Protein AF-A0A924XCR0-F1 (afdb_monomer)

Sequence (136 aa):
MLYLLFAHLRDSVGAFRVFIYPSFRIPAAALTALVLMLWLFPSFIEFLRRIQYGVSSVREDTPETHKKKGGTPSMGGLFILISLISSAILWADISNILVWAVILVTAGFGVIGFVDDWRKVKKRDSKGLAGRWKLI

Structure (mmCIF, N/CA/C/O backbone):
data_AF-A0A924XCR0-F1
#
_entry.id   AF-A0A924XCR0-F1
#
loop_
_atom_site.group_PDB
_atom_site.id
_atom_site.type_symbol
_atom_site.label_atom_id
_atom_site.label_alt_id
_atom_site.label_comp_id
_atom_site.label_asym_id
_atom_site.label_entity_id
_atom_site.label_seq_id
_atom_site.pdbx_PDB_ins_code
_atom_site.Cartn_x
_atom_site.Cartn_y
_atom_site.Cartn_z
_atom_site.occupancy
_atom_site.B_iso_or_equiv
_atom_site.auth_seq_id
_atom_site.auth_comp_id
_atom_site.auth_asym_id
_atom_site.auth_atom_id
_atom_site.pdbx_PDB_model_num
ATOM 1 N N . MET A 1 1 ? -0.160 -2.526 -14.747 1.00 62.19 1 MET A N 1
ATOM 2 C CA . MET A 1 1 ? -0.739 -1.922 -15.974 1.00 62.19 1 MET A CA 1
ATOM 3 C C . MET A 1 1 ? 0.293 -1.072 -16.703 1.00 62.19 1 MET A C 1
ATOM 5 O O . MET A 1 1 ? 0.466 -1.269 -17.898 1.00 62.19 1 MET A O 1
ATOM 9 N N . LEU A 1 2 ? 1.044 -0.210 -16.003 1.00 63.41 2 LEU A N 1
ATOM 10 C CA . LEU A 1 2 ? 2.157 0.537 -16.608 1.00 63.41 2 LEU A CA 1
ATOM 11 C C . LEU A 1 2 ? 3.272 -0.382 -17.122 1.00 63.41 2 LEU A C 1
ATOM 13 O O . LEU A 1 2 ? 3.855 -0.097 -18.158 1.00 63.41 2 LEU A O 1
ATOM 17 N N . TYR A 1 3 ? 3.511 -1.523 -16.465 1.00 65.69 3 TYR A N 1
ATOM 18 C CA . TYR A 1 3 ? 4.444 -2.536 -16.973 1.00 65.69 3 TYR A CA 1
ATOM 19 C C . TYR A 1 3 ? 4.113 -2.995 -18.404 1.00 65.69 3 TYR A C 1
ATOM 21 O O . TYR A 1 3 ? 4.999 -3.022 -19.250 1.00 65.69 3 TYR A O 1
ATOM 29 N N . LEU A 1 4 ? 2.843 -3.306 -18.691 1.00 64.38 4 LEU A N 1
ATOM 30 C CA . LEU A 1 4 ? 2.411 -3.769 -20.017 1.00 64.38 4 LEU A CA 1
ATOM 31 C C . LEU A 1 4 ? 2.537 -2.659 -21.067 1.00 64.38 4 LEU A C 1
ATOM 33 O O . LEU A 1 4 ? 2.965 -2.913 -22.189 1.00 64.38 4 LEU A O 1
ATOM 37 N N . LEU A 1 5 ? 2.231 -1.419 -20.675 1.00 62.94 5 LEU A N 1
ATOM 38 C CA . LEU A 1 5 ? 2.380 -0.243 -21.527 1.00 62.94 5 LEU A CA 1
ATOM 39 C C . LEU A 1 5 ? 3.858 0.011 -21.876 1.00 62.94 5 LEU A C 1
ATOM 41 O O . LEU A 1 5 ? 4.202 0.131 -23.049 1.00 62.94 5 LEU A O 1
ATOM 45 N N . PHE A 1 6 ? 4.750 0.019 -20.881 1.00 65.12 6 PHE A N 1
ATOM 46 C CA . PHE A 1 6 ? 6.187 0.198 -21.106 1.00 65.12 6 PHE A CA 1
ATOM 47 C C . PHE A 1 6 ? 6.823 -0.982 -21.841 1.00 65.12 6 PHE A C 1
ATOM 49 O O . PHE A 1 6 ? 7.726 -0.767 -22.641 1.00 65.12 6 PHE A O 1
ATOM 56 N N . ALA A 1 7 ?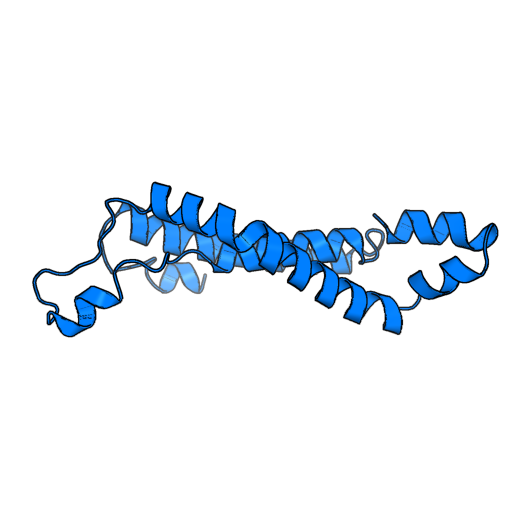 6.338 -2.208 -21.629 1.00 61.97 7 ALA A N 1
ATOM 57 C CA . ALA A 1 7 ? 6.776 -3.375 -22.387 1.00 61.97 7 ALA A CA 1
ATOM 58 C C . ALA A 1 7 ? 6.422 -3.257 -23.878 1.00 61.97 7 ALA A C 1
ATOM 60 O O . ALA A 1 7 ? 7.225 -3.667 -24.707 1.00 61.97 7 ALA A O 1
ATOM 61 N N . HIS A 1 8 ? 5.277 -2.658 -24.218 1.00 65.56 8 HIS A N 1
ATOM 62 C CA . HIS A 1 8 ? 4.879 -2.417 -25.607 1.00 65.56 8 HIS A CA 1
ATOM 63 C C . HIS A 1 8 ? 5.635 -1.237 -26.247 1.00 65.56 8 HIS A C 1
ATOM 65 O O . HIS A 1 8 ? 6.060 -1.314 -27.393 1.00 65.56 8 HIS A O 1
ATOM 71 N N . LEU A 1 9 ?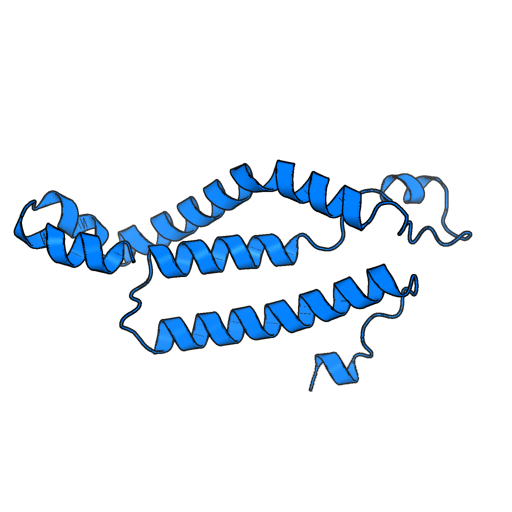 5.874 -0.158 -25.492 1.00 63.53 9 LEU A N 1
ATOM 72 C CA . LEU A 1 9 ? 6.586 1.043 -25.965 1.00 63.53 9 LEU A CA 1
ATOM 73 C C . LEU A 1 9 ? 8.117 0.894 -26.009 1.00 63.53 9 LEU A C 1
ATOM 75 O O . LEU A 1 9 ? 8.801 1.742 -26.591 1.00 63.53 9 LEU A O 1
ATOM 79 N N . ARG A 1 10 ? 8.669 -0.171 -25.409 1.00 58.97 10 ARG A N 1
ATOM 80 C CA . ARG A 1 10 ? 10.121 -0.427 -25.347 1.00 58.97 10 ARG A CA 1
ATOM 81 C C . ARG A 1 10 ? 10.768 -0.523 -26.729 1.00 58.97 10 ARG A C 1
ATOM 83 O O . ARG A 1 10 ? 11.947 -0.203 -26.869 1.00 58.97 10 ARG A O 1
ATOM 90 N N . ASP A 1 11 ? 10.005 -1.009 -27.706 1.00 61.34 11 ASP A N 1
ATOM 91 C CA . ASP A 1 11 ? 10.492 -1.285 -29.053 1.00 61.34 11 ASP A CA 1
ATOM 92 C C . ASP A 1 11 ? 10.468 -0.006 -29.913 1.00 61.34 11 ASP A C 1
ATOM 94 O O . ASP A 1 11 ? 11.195 0.086 -30.897 1.00 61.34 11 ASP A O 1
ATOM 98 N N . SER A 1 12 ? 9.711 1.022 -29.498 1.00 62.78 12 SER A N 1
ATOM 99 C CA . SER A 1 12 ? 9.596 2.309 -30.201 1.00 62.78 12 SER A CA 1
ATOM 100 C C . SER A 1 12 ? 10.546 3.390 -29.674 1.00 62.78 12 SER A C 1
ATOM 102 O O . SER A 1 12 ? 11.034 4.198 -30.459 1.00 62.78 12 SER A O 1
ATOM 104 N N . VAL A 1 13 ? 10.838 3.433 -28.365 1.00 67.69 13 VAL A N 1
ATOM 105 C CA . VAL A 1 13 ? 11.764 4.426 -27.780 1.00 67.69 13 VAL A CA 1
ATOM 106 C C . VAL A 1 13 ? 12.643 3.773 -26.712 1.00 67.69 13 VAL A C 1
ATOM 108 O O . VAL A 1 13 ? 12.167 3.327 -25.668 1.00 67.69 13 VAL A O 1
ATOM 111 N N . GLY A 1 14 ? 13.961 3.766 -26.942 1.00 65.62 14 GLY A N 1
ATOM 112 C CA . GLY A 1 14 ? 14.934 3.077 -26.084 1.00 65.62 14 GLY A CA 1
ATOM 113 C C . GLY A 1 14 ? 14.951 3.530 -24.617 1.00 65.62 14 GLY A C 1
ATOM 114 O O . GLY A 1 14 ? 15.300 2.729 -23.750 1.00 65.62 14 GLY A O 1
ATOM 115 N N . ALA A 1 15 ? 14.521 4.763 -24.325 1.00 70.69 15 ALA A N 1
ATOM 116 C CA . ALA A 1 15 ? 14.391 5.289 -22.964 1.00 70.69 15 ALA A CA 1
ATOM 117 C C . ALA A 1 15 ? 13.369 4.511 -22.109 1.00 70.69 15 ALA A C 1
ATOM 119 O O . ALA A 1 15 ? 13.539 4.408 -20.894 1.00 70.69 15 ALA A O 1
ATOM 120 N N . PHE A 1 16 ? 12.350 3.887 -22.720 1.00 69.38 16 PHE A N 1
ATOM 121 C CA . PHE A 1 16 ? 11.338 3.136 -21.968 1.00 69.38 16 PHE A CA 1
ATOM 122 C C . PHE A 1 16 ? 11.834 1.784 -21.436 1.00 69.38 16 PHE A C 1
ATOM 124 O O . PHE A 1 16 ? 11.214 1.221 -20.533 1.00 69.38 16 PHE A O 1
ATOM 131 N N . ARG A 1 17 ? 12.992 1.286 -21.901 1.00 70.75 17 ARG A N 1
ATOM 132 C CA . ARG A 1 17 ? 13.602 0.053 -21.367 1.00 70.75 17 ARG A CA 1
ATOM 133 C C . ARG A 1 17 ? 13.949 0.158 -19.882 1.00 70.75 17 ARG A C 1
ATOM 135 O O . ARG A 1 17 ? 13.865 -0.842 -19.174 1.00 70.75 17 ARG A O 1
ATOM 142 N N . VAL A 1 18 ? 14.271 1.358 -19.392 1.00 77.06 18 VAL A N 1
ATOM 143 C CA . VAL A 1 18 ? 14.613 1.597 -17.978 1.00 77.06 18 VAL A CA 1
ATOM 144 C C . VAL A 1 18 ? 13.463 1.189 -17.046 1.00 77.06 18 VAL A C 1
ATOM 146 O O . VAL A 1 18 ? 13.699 0.603 -15.992 1.00 77.06 18 VAL A O 1
ATOM 149 N N . PHE A 1 19 ? 12.213 1.388 -17.474 1.00 76.00 19 PHE A N 1
ATOM 150 C CA . PHE A 1 19 ? 11.014 1.088 -16.686 1.00 76.00 19 PHE A CA 1
ATOM 151 C C . PHE A 1 19 ? 10.683 -0.408 -16.585 1.00 76.00 19 PHE A C 1
ATOM 153 O O . PHE A 1 19 ? 9.772 -0.776 -15.847 1.00 76.00 19 PHE A O 1
ATOM 160 N N . ILE A 1 20 ? 11.402 -1.280 -17.299 1.00 74.75 20 ILE A N 1
ATOM 161 C CA . ILE A 1 20 ? 11.203 -2.738 -17.254 1.00 74.75 20 ILE A CA 1
ATOM 162 C C . ILE A 1 20 ? 12.036 -3.368 -16.128 1.00 74.75 20 ILE A C 1
ATOM 164 O O . ILE A 1 20 ? 11.612 -4.364 -15.530 1.00 74.75 20 ILE A O 1
ATOM 168 N N . TYR A 1 21 ? 13.184 -2.770 -15.791 1.00 82.50 21 TYR A N 1
ATOM 169 C CA . TYR A 1 21 ? 14.109 -3.321 -14.805 1.00 82.50 21 TYR A CA 1
ATOM 170 C C . TYR A 1 21 ? 13.533 -3.275 -13.380 1.00 82.50 21 TYR A C 1
ATOM 172 O O . TYR A 1 21 ? 13.077 -2.216 -12.933 1.00 82.50 21 TYR A O 1
ATOM 180 N N . PRO A 1 22 ? 13.608 -4.385 -12.618 1.00 82.38 22 PRO A N 1
ATOM 181 C CA . PRO A 1 22 ? 13.162 -4.419 -11.225 1.00 82.38 22 PRO A CA 1
ATOM 182 C C . PRO A 1 22 ? 13.816 -3.340 -10.354 1.00 82.38 22 PRO A C 1
ATOM 184 O O . PRO A 1 22 ? 13.127 -2.699 -9.566 1.00 82.38 22 PRO A O 1
ATOM 187 N N . SER A 1 23 ? 15.111 -3.074 -10.554 1.00 86.00 23 SER A N 1
ATOM 188 C CA . SER A 1 23 ? 15.875 -2.076 -9.792 1.00 86.00 23 SER A CA 1
ATOM 189 C C . SER A 1 23 ? 15.308 -0.660 -9.896 1.00 86.00 23 SER A C 1
ATOM 191 O O . SER A 1 23 ? 15.443 0.115 -8.958 1.00 86.00 23 SER A O 1
ATOM 193 N N . PHE A 1 24 ? 14.653 -0.323 -11.011 1.00 87.00 24 PHE A N 1
ATOM 194 C CA . PHE A 1 24 ? 13.962 0.956 -11.173 1.00 87.00 24 PHE A CA 1
ATOM 195 C C . PHE A 1 24 ? 12.520 0.882 -10.658 1.00 87.00 24 PHE A C 1
ATOM 197 O O . PHE A 1 24 ? 12.045 1.771 -9.954 1.00 87.00 24 PHE A O 1
ATOM 204 N N . ARG A 1 25 ? 11.817 -0.209 -10.978 1.00 85.44 25 ARG A N 1
ATOM 205 C CA . ARG A 1 25 ? 10.394 -0.384 -10.656 1.00 85.44 25 ARG A CA 1
ATOM 206 C C . ARG A 1 25 ? 10.122 -0.454 -9.159 1.00 85.44 25 ARG A C 1
ATOM 208 O O . ARG A 1 25 ? 9.119 0.089 -8.719 1.00 85.44 25 ARG A O 1
ATOM 215 N N . ILE A 1 26 ? 10.984 -1.111 -8.385 1.00 87.56 26 ILE A N 1
ATOM 216 C CA . ILE A 1 26 ? 10.809 -1.267 -6.933 1.00 87.56 26 ILE A CA 1
ATOM 217 C C . ILE A 1 26 ? 10.789 0.098 -6.217 1.00 87.56 26 ILE A C 1
ATOM 219 O O . ILE A 1 26 ? 9.780 0.404 -5.576 1.00 87.56 26 ILE A O 1
ATOM 223 N N . PRO A 1 27 ? 11.825 0.956 -6.331 1.00 91.88 27 PRO A N 1
ATOM 224 C CA . PRO A 1 27 ? 11.795 2.276 -5.705 1.00 91.88 27 PRO A CA 1
ATOM 225 C C . PRO A 1 27 ? 10.719 3.180 -6.315 1.00 91.88 27 PRO A C 1
ATOM 227 O O . PRO A 1 27 ? 10.067 3.917 -5.578 1.00 91.88 27 PRO A O 1
ATOM 230 N N . ALA A 1 28 ? 10.458 3.091 -7.625 1.00 88.75 28 ALA A N 1
ATOM 231 C CA . ALA A 1 28 ? 9.385 3.856 -8.258 1.00 88.75 28 ALA A CA 1
ATOM 232 C C . ALA A 1 28 ? 7.995 3.483 -7.706 1.00 88.75 28 ALA A C 1
ATOM 234 O O . ALA A 1 28 ? 7.178 4.368 -7.446 1.00 88.75 28 ALA A O 1
ATOM 235 N N . ALA A 1 29 ? 7.735 2.197 -7.451 1.00 89.25 29 ALA A N 1
ATOM 236 C CA . ALA A 1 29 ? 6.507 1.728 -6.816 1.00 89.25 29 ALA A CA 1
ATOM 237 C C . ALA A 1 29 ? 6.386 2.223 -5.369 1.00 89.25 29 ALA A C 1
ATOM 239 O O . ALA A 1 29 ? 5.320 2.694 -4.965 1.00 89.25 29 ALA A O 1
ATOM 240 N N . ALA A 1 30 ? 7.470 2.176 -4.592 1.00 89.75 30 ALA A N 1
ATOM 241 C CA . ALA A 1 30 ? 7.477 2.694 -3.225 1.00 89.75 30 ALA A CA 1
ATOM 242 C C . ALA A 1 30 ? 7.190 4.207 -3.189 1.00 89.75 30 ALA A C 1
ATOM 244 O O . ALA A 1 30 ? 6.328 4.656 -2.434 1.00 89.75 30 ALA A O 1
ATOM 245 N N . LEU A 1 31 ? 7.842 4.983 -4.059 1.00 93.19 31 LEU A N 1
ATOM 246 C CA . LEU A 1 31 ? 7.612 6.423 -4.188 1.00 93.19 31 LEU A CA 1
ATOM 247 C C . LEU A 1 31 ? 6.187 6.736 -4.647 1.00 93.19 31 LEU A C 1
ATOM 249 O O . LEU A 1 31 ? 5.544 7.616 -4.087 1.00 93.19 31 LEU A O 1
ATOM 253 N N . THR A 1 32 ? 5.662 5.989 -5.619 1.00 90.19 32 THR A N 1
ATOM 254 C CA . THR A 1 32 ? 4.281 6.166 -6.092 1.00 90.19 32 THR A CA 1
ATOM 255 C C . THR A 1 32 ? 3.284 5.886 -4.969 1.00 90.19 32 THR A C 1
ATOM 257 O O . THR A 1 32 ? 2.355 6.665 -4.770 1.00 90.19 32 THR A O 1
ATOM 260 N N . ALA A 1 33 ? 3.496 4.821 -4.188 1.00 90.56 33 ALA A N 1
ATOM 261 C CA . ALA A 1 33 ? 2.658 4.510 -3.033 1.00 90.56 33 ALA A CA 1
ATOM 262 C C . ALA A 1 33 ? 2.712 5.631 -1.986 1.00 90.56 33 ALA A C 1
ATOM 264 O O . ALA A 1 33 ? 1.671 6.035 -1.478 1.00 90.56 33 ALA A O 1
ATOM 265 N N . LEU A 1 34 ? 3.903 6.168 -1.705 1.00 90.50 34 LEU A N 1
ATOM 266 C CA . LEU A 1 34 ? 4.093 7.276 -0.771 1.00 90.50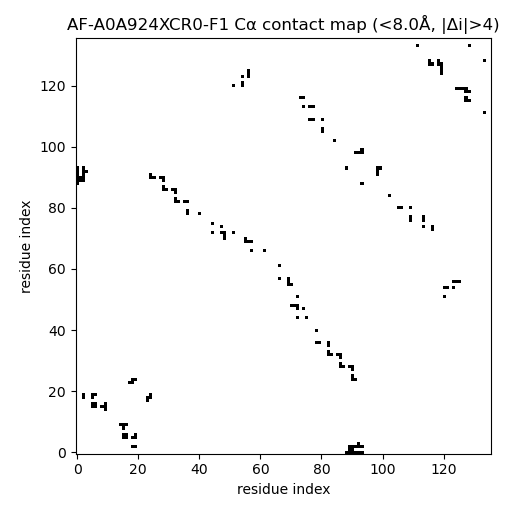 34 LEU A CA 1
ATOM 267 C C . LEU A 1 34 ? 3.393 8.557 -1.244 1.00 90.50 34 LEU A C 1
ATOM 269 O O . LEU A 1 34 ? 2.723 9.212 -0.455 1.00 90.50 34 LEU A O 1
ATOM 273 N N . VAL A 1 35 ? 3.520 8.911 -2.524 1.00 91.00 35 VAL A N 1
ATOM 274 C CA . VAL A 1 35 ? 2.881 10.107 -3.092 1.00 91.00 35 VAL A CA 1
ATOM 275 C C . VAL A 1 35 ? 1.361 9.975 -3.064 1.00 91.00 35 VAL A C 1
ATOM 277 O O . VAL A 1 35 ? 0.682 10.891 -2.605 1.00 91.00 35 VAL A O 1
ATOM 280 N N . LEU A 1 36 ? 0.826 8.824 -3.488 1.00 88.19 36 LEU A N 1
ATOM 281 C CA . LEU A 1 36 ? -0.606 8.534 -3.388 1.00 88.19 36 LEU A CA 1
ATOM 282 C C . LEU A 1 36 ? -1.082 8.619 -1.939 1.00 88.19 36 LEU A C 1
ATOM 284 O O . LEU A 1 36 ? -2.130 9.207 -1.672 1.00 88.19 36 LEU A O 1
ATOM 288 N N . MET A 1 37 ? -0.279 8.086 -1.013 1.00 86.75 37 MET A N 1
ATOM 289 C CA . MET A 1 37 ? -0.555 8.153 0.410 1.00 86.75 37 MET A CA 1
ATOM 290 C C . MET A 1 37 ? -0.652 9.617 0.851 1.00 86.75 37 MET A C 1
ATOM 292 O O . MET A 1 37 ? -1.709 10.056 1.274 1.00 86.75 37 MET A O 1
ATOM 296 N N . LEU A 1 38 ? 0.400 10.416 0.692 1.00 88.31 38 LEU A N 1
ATOM 297 C CA . LEU A 1 38 ? 0.419 11.807 1.155 1.00 88.31 38 LEU A CA 1
ATOM 298 C C . LEU A 1 38 ? -0.677 12.675 0.524 1.00 88.31 38 LEU A C 1
ATOM 300 O O . LEU A 1 38 ? -1.245 13.527 1.206 1.00 88.31 38 LEU A O 1
ATOM 304 N N . TRP A 1 39 ? -0.996 12.449 -0.752 1.00 87.56 39 TRP A N 1
ATOM 305 C CA . TRP A 1 39 ? -1.979 13.257 -1.468 1.00 87.56 39 TRP A CA 1
ATOM 306 C C . TRP A 1 39 ? -3.426 12.941 -1.071 1.00 87.56 39 TRP A C 1
ATOM 308 O O . TRP A 1 39 ? -4.220 13.857 -0.867 1.00 87.56 39 TRP A O 1
ATOM 318 N N . LEU A 1 40 ? -3.771 11.660 -0.914 1.00 82.31 40 LEU A N 1
ATOM 319 C CA . LEU A 1 40 ? -5.134 11.240 -0.563 1.00 82.31 40 LEU A CA 1
ATOM 320 C C . LEU A 1 40 ? -5.380 11.223 0.960 1.00 82.31 40 LEU A C 1
ATOM 322 O O . LEU A 1 40 ? -6.532 11.241 1.402 1.00 82.31 40 LEU A O 1
ATOM 326 N N . PHE A 1 41 ? -4.318 11.232 1.773 1.00 81.31 41 PHE A N 1
ATOM 327 C CA . PHE A 1 41 ? -4.386 11.203 3.237 1.00 81.31 41 PHE A CA 1
ATOM 328 C C . PHE A 1 41 ? -5.269 12.292 3.872 1.00 81.31 41 PHE A C 1
ATOM 330 O O . PHE A 1 41 ? -6.104 11.929 4.704 1.00 81.31 41 PHE A O 1
ATOM 337 N N . PRO A 1 42 ? -5.159 13.596 3.531 1.00 81.75 42 PRO A N 1
ATOM 338 C CA . PRO A 1 42 ? -5.947 14.638 4.196 1.00 81.75 42 PRO A CA 1
ATOM 339 C C . PRO A 1 42 ? -7.456 14.483 3.961 1.00 81.75 42 PRO A C 1
ATOM 341 O O . PRO A 1 42 ? -8.235 14.539 4.913 1.00 81.75 42 PRO A O 1
ATOM 344 N N . SER A 1 43 ? -7.877 14.215 2.721 1.00 82.00 43 SER A N 1
ATOM 345 C CA . SER A 1 43 ? -9.289 13.973 2.392 1.00 82.00 43 SER A CA 1
ATOM 346 C C . SER A 1 43 ? -9.824 12.722 3.089 1.00 82.00 43 SER A C 1
ATOM 348 O O . SER A 1 43 ? -10.962 12.702 3.561 1.00 82.00 43 SER A O 1
ATOM 350 N N . PHE A 1 44 ? -8.993 11.685 3.192 1.00 77.50 44 PHE A N 1
ATOM 351 C CA . PHE A 1 44 ? -9.375 10.426 3.816 1.00 77.50 44 PHE A CA 1
ATOM 352 C C . PHE A 1 44 ? -9.474 10.519 5.342 1.00 77.50 44 PHE A C 1
ATOM 354 O O . PHE A 1 44 ? -10.400 9.958 5.925 1.00 77.50 44 PHE A O 1
ATOM 361 N N . ILE A 1 45 ? -8.576 11.260 6.002 1.00 79.31 45 ILE A N 1
ATOM 362 C CA . ILE A 1 45 ? -8.698 11.543 7.439 1.00 79.31 45 ILE A CA 1
ATOM 363 C C . ILE A 1 45 ? -10.003 12.265 7.726 1.00 79.31 45 ILE A C 1
ATOM 365 O O . ILE A 1 45 ? -10.686 11.903 8.678 1.00 79.31 45 ILE A O 1
ATOM 369 N N . GLU A 1 46 ? -10.367 13.257 6.918 1.00 80.06 46 GLU A N 1
ATOM 370 C CA . GLU A 1 46 ? -11.600 14.006 7.139 1.00 80.06 46 GLU A CA 1
ATOM 371 C C . GLU A 1 46 ? -12.839 13.119 6.923 1.00 80.06 46 GLU A C 1
ATOM 373 O O . GLU A 1 46 ? -13.791 13.174 7.702 1.00 80.06 46 GLU A O 1
ATOM 378 N N . PHE A 1 47 ? -12.799 12.216 5.939 1.00 78.50 47 PHE A N 1
ATOM 379 C CA . PHE A 1 47 ? -13.824 11.188 5.747 1.00 78.50 47 PHE A CA 1
ATOM 380 C C . PHE A 1 47 ? -13.929 10.225 6.940 1.00 78.50 47 PHE A C 1
ATOM 382 O O . PHE A 1 47 ? -15.024 9.995 7.456 1.00 78.50 47 PHE A O 1
ATOM 389 N N . LEU A 1 48 ? -12.802 9.698 7.427 1.00 73.25 48 LEU A N 1
ATOM 390 C CA . LEU A 1 48 ? -12.782 8.832 8.605 1.00 73.25 48 LEU A CA 1
ATOM 391 C C . LEU A 1 48 ? -13.251 9.569 9.854 1.00 73.25 48 LEU A C 1
ATOM 393 O O . LEU A 1 48 ? -13.995 8.999 10.646 1.00 73.25 48 LEU A O 1
ATOM 397 N N . ARG A 1 49 ? -12.860 10.836 10.014 1.00 73.06 49 ARG A N 1
ATOM 398 C CA . ARG A 1 49 ? -13.319 11.687 11.106 1.00 73.06 49 ARG A CA 1
ATOM 399 C C . ARG A 1 49 ? -14.840 11.808 11.055 1.00 73.06 49 ARG A C 1
ATOM 401 O O . ARG A 1 49 ? -15.464 11.577 12.077 1.00 73.06 49 ARG A O 1
ATOM 408 N N . ARG A 1 50 ? -15.448 12.051 9.884 1.00 73.56 50 ARG A N 1
ATOM 409 C CA . ARG A 1 50 ? -16.918 12.068 9.674 1.00 73.56 50 ARG A CA 1
ATOM 410 C C . ARG A 1 50 ? -17.607 10.754 10.021 1.00 73.56 50 ARG A C 1
ATOM 412 O O . ARG A 1 50 ? -18.663 10.784 10.639 1.00 73.56 50 ARG A O 1
ATOM 419 N N . ILE A 1 51 ? -17.014 9.616 9.672 1.00 69.12 51 ILE A N 1
ATOM 420 C CA . ILE A 1 51 ? -17.577 8.294 9.999 1.00 69.12 51 ILE A CA 1
ATOM 421 C C . ILE A 1 51 ? -17.432 7.966 11.490 1.00 69.12 51 ILE A C 1
ATOM 423 O O . ILE A 1 51 ? -18.280 7.284 12.061 1.00 69.12 51 ILE A O 1
ATOM 427 N N . GLN A 1 52 ? -16.358 8.438 12.121 1.00 63.81 52 GLN A N 1
ATOM 428 C CA . GLN A 1 52 ? -16.053 8.196 13.532 1.00 63.81 52 GLN A CA 1
ATOM 429 C C . GLN A 1 52 ? -16.552 9.317 14.461 1.00 63.81 52 GLN A C 1
ATOM 431 O O . GLN A 1 52 ? -16.458 9.179 15.682 1.00 63.81 52 GLN A O 1
ATOM 436 N N . TYR A 1 53 ? -17.122 10.399 13.919 1.00 51.91 53 TYR A N 1
ATOM 437 C CA . TYR A 1 53 ? -17.808 11.446 14.677 1.00 51.91 53 TYR A CA 1
ATOM 438 C C . TYR A 1 53 ? -18.978 10.796 15.432 1.00 51.91 53 TYR A C 1
ATOM 440 O O . TYR A 1 53 ? -19.950 10.341 14.836 1.00 51.91 53 TYR A O 1
ATOM 448 N N . GLY A 1 54 ? -18.854 10.703 16.761 1.00 50.44 54 GLY A N 1
ATOM 449 C CA . GLY A 1 54 ? -19.806 10.007 17.642 1.00 50.44 54 GLY A CA 1
ATOM 450 C C . GLY A 1 54 ? -19.311 8.670 18.215 1.00 50.44 54 GLY A C 1
ATOM 451 O O . GLY A 1 54 ? -20.020 8.048 19.013 1.00 50.44 54 GLY A O 1
ATOM 452 N N . VAL A 1 55 ? -18.097 8.238 17.856 1.00 51.47 55 VAL A N 1
ATOM 453 C CA . VAL A 1 55 ? -17.383 7.088 18.436 1.00 51.47 55 VAL A CA 1
ATOM 454 C C . VAL A 1 55 ? -16.198 7.598 19.252 1.00 51.47 55 VAL A C 1
ATOM 456 O O . VAL A 1 55 ? -15.043 7.232 19.060 1.00 51.47 55 VAL A O 1
ATOM 459 N N . SER A 1 56 ? -16.478 8.493 20.192 1.00 46.41 56 SER A N 1
ATOM 460 C CA . SER A 1 56 ? -15.562 8.751 21.289 1.00 46.41 56 SER A CA 1
ATOM 461 C C . SER A 1 56 ? -15.600 7.528 22.202 1.00 46.41 56 SER A C 1
ATOM 463 O O . SER A 1 56 ? -16.471 7.398 23.056 1.00 46.41 56 SER A O 1
ATOM 465 N N . SER A 1 57 ? -14.634 6.622 22.051 1.00 47.66 57 SER A N 1
ATOM 466 C CA . SER A 1 57 ? -14.297 5.624 23.073 1.00 47.66 57 SER A CA 1
ATOM 467 C C . SER A 1 57 ? -13.641 6.301 24.286 1.00 47.66 57 SER A C 1
ATOM 469 O O . SER A 1 57 ? -12.587 5.878 24.762 1.00 47.66 57 SER A O 1
ATOM 471 N N . VAL A 1 58 ? -14.211 7.413 24.748 1.00 46.31 58 VAL A N 1
ATOM 472 C CA . VAL A 1 58 ? -13.830 8.036 26.006 1.00 46.31 58 VAL A CA 1
ATOM 473 C C . VAL A 1 58 ? -14.587 7.242 27.055 1.00 46.31 58 VAL A C 1
ATOM 475 O O . VAL A 1 58 ? -15.770 7.473 27.282 1.00 46.31 58 VAL A O 1
ATOM 478 N N . ARG A 1 59 ? -13.923 6.239 27.640 1.00 49.44 59 ARG A N 1
ATOM 479 C CA . ARG A 1 59 ? -14.382 5.690 28.918 1.00 49.44 59 ARG A CA 1
ATOM 480 C C . ARG A 1 59 ? -14.481 6.861 29.890 1.00 49.44 59 ARG A C 1
ATOM 482 O O . ARG A 1 59 ? -13.529 7.642 29.979 1.00 49.44 59 ARG A O 1
ATOM 489 N N . GLU A 1 60 ? -15.593 6.952 30.609 1.00 50.41 60 GLU A N 1
ATOM 490 C CA . GLU A 1 60 ? -15.805 7.962 31.654 1.00 50.41 60 GLU A CA 1
ATOM 491 C C . GLU A 1 60 ? -14.681 7.942 32.716 1.00 50.41 60 GLU A C 1
ATOM 493 O O . GLU A 1 60 ? -14.368 8.983 33.282 1.00 50.41 60 GLU A O 1
ATOM 498 N N . ASP A 1 61 ? -13.962 6.819 32.861 1.00 51.31 61 ASP A N 1
ATOM 499 C CA . ASP A 1 61 ? -12.856 6.616 33.813 1.00 51.31 61 ASP A CA 1
ATOM 500 C C . ASP A 1 61 ? -11.459 7.112 33.365 1.00 51.31 61 ASP A C 1
ATOM 502 O O . ASP A 1 61 ? -10.456 6.792 34.005 1.00 51.31 61 ASP A O 1
ATOM 506 N N . THR A 1 62 ? -11.320 7.843 32.248 1.00 48.78 62 THR A N 1
ATOM 507 C CA . THR A 1 62 ? -9.980 8.192 31.716 1.00 48.78 62 THR A CA 1
ATOM 508 C C . THR A 1 62 ? -9.538 9.611 32.133 1.00 48.78 62 THR A C 1
ATOM 510 O O . THR A 1 62 ? -10.268 10.563 31.842 1.00 48.78 62 THR A O 1
ATOM 513 N N . PRO A 1 63 ? -8.340 9.803 32.739 1.00 46.03 63 PRO A N 1
ATOM 514 C CA . PRO A 1 63 ? -7.844 11.119 33.164 1.00 46.03 63 PRO A CA 1
ATOM 515 C C . PRO A 1 63 ? -7.853 12.152 32.029 1.00 46.03 63 PRO A C 1
ATOM 517 O O . PRO A 1 63 ? -7.552 11.824 30.879 1.00 46.03 63 PRO A O 1
ATOM 520 N N . GLU A 1 64 ? -8.155 13.416 32.342 1.00 55.19 64 GLU A N 1
ATOM 521 C CA . GLU A 1 64 ? -8.369 14.495 31.358 1.00 55.19 64 GLU A CA 1
ATOM 522 C C . GLU A 1 64 ? -7.203 14.701 30.373 1.00 55.19 64 GLU A C 1
ATOM 524 O O . GLU A 1 64 ? -7.408 15.050 29.210 1.00 55.19 64 GLU A O 1
ATOM 529 N N . THR A 1 65 ? -5.976 14.391 30.788 1.00 54.03 65 THR A N 1
ATOM 530 C CA . THR A 1 65 ? -4.767 14.417 29.953 1.00 54.03 65 THR A CA 1
ATOM 531 C C . THR A 1 65 ? -4.797 13.409 28.798 1.00 54.03 65 THR A C 1
ATOM 533 O O . THR A 1 65 ? -4.230 13.676 27.738 1.00 54.03 65 THR A O 1
ATOM 536 N N . HIS A 1 66 ? -5.508 12.287 28.942 1.00 46.56 66 HIS A N 1
ATOM 537 C CA . HIS A 1 66 ? -5.684 11.278 27.893 1.00 46.56 66 HIS A CA 1
ATOM 538 C C . HIS A 1 66 ? -6.868 11.567 26.953 1.00 46.56 66 HIS A C 1
ATOM 540 O O . HIS A 1 66 ? -6.915 10.999 25.859 1.00 46.56 66 HIS A O 1
ATOM 546 N N . LYS A 1 67 ? -7.768 12.507 27.293 1.00 47.59 67 LYS A N 1
ATOM 547 C CA . LYS A 1 67 ? -8.860 12.955 26.401 1.00 47.59 67 LYS A CA 1
ATOM 548 C C . LYS A 1 67 ? -8.339 13.673 25.143 1.00 47.59 67 LYS A C 1
ATOM 550 O O . LYS A 1 67 ? -8.994 13.634 24.105 1.00 47.59 67 LYS A O 1
ATOM 555 N N . LYS A 1 68 ? -7.119 14.236 25.171 1.00 45.66 68 LYS A N 1
ATOM 556 C CA . LYS A 1 68 ? -6.472 14.880 24.004 1.00 45.66 68 LYS A CA 1
ATOM 557 C C . LYS A 1 68 ? -6.094 13.920 22.862 1.00 45.66 68 LYS A C 1
ATOM 559 O O . LYS A 1 68 ? -5.831 14.387 21.759 1.00 45.66 68 LYS A O 1
ATOM 564 N N . LYS A 1 69 ? -6.083 12.597 23.084 1.00 46.44 69 LYS A N 1
ATOM 565 C CA . LYS A 1 69 ? -5.881 11.586 22.020 1.00 46.44 69 LYS A CA 1
ATOM 566 C C . LYS A 1 69 ? -7.180 11.169 21.312 1.00 46.44 69 LYS A C 1
ATOM 568 O O . LYS A 1 69 ? -7.126 10.400 20.358 1.00 46.44 69 LYS A O 1
ATOM 573 N N . GLY A 1 70 ? -8.335 11.678 21.746 1.00 47.62 70 GLY A N 1
ATOM 574 C CA . GLY A 1 70 ? -9.671 11.257 21.304 1.00 47.62 70 GLY A CA 1
ATOM 575 C C . GLY A 1 70 ? -10.122 11.745 19.922 1.00 47.62 70 GLY A C 1
ATOM 576 O O . GLY A 1 70 ? -11.318 11.918 19.718 1.00 47.62 70 GLY A O 1
ATOM 577 N N . GLY A 1 71 ? -9.202 12.000 18.989 1.00 50.28 71 GLY A N 1
ATOM 578 C CA . GLY A 1 71 ? -9.535 12.535 17.661 1.00 50.28 71 GLY A CA 1
ATOM 579 C C . GLY A 1 71 ? -8.786 11.906 16.488 1.00 50.28 71 GLY A C 1
ATOM 580 O O . GLY A 1 71 ? -9.057 12.275 15.345 1.00 50.28 71 GLY A O 1
ATOM 581 N N . THR A 1 72 ? -7.846 10.986 16.739 1.00 56.03 72 THR A N 1
ATOM 582 C CA . THR A 1 72 ? -7.074 10.342 15.669 1.00 56.03 72 THR A CA 1
ATOM 583 C C . THR A 1 72 ? -7.804 9.089 15.190 1.00 56.03 72 THR A C 1
ATOM 585 O O . THR A 1 72 ? -8.008 8.174 15.992 1.00 56.03 72 THR A O 1
ATOM 588 N N . PRO A 1 73 ? -8.203 9.011 13.911 1.00 60.59 73 PRO A N 1
ATOM 589 C CA . PRO A 1 73 ? -9.051 7.925 13.462 1.00 60.59 73 PRO A CA 1
ATOM 590 C C . PRO A 1 73 ? -8.328 6.571 13.410 1.00 60.59 73 PRO A C 1
ATOM 592 O O . PRO A 1 73 ? -7.260 6.437 12.815 1.00 60.59 73 PRO A O 1
ATOM 595 N N . SER A 1 74 ? -8.942 5.534 13.990 1.00 61.38 74 SER A N 1
ATOM 596 C CA . SER A 1 74 ? -8.348 4.195 14.202 1.00 61.38 74 SER A CA 1
ATOM 597 C C . SER A 1 74 ? -8.329 3.283 12.953 1.00 61.38 74 SER A C 1
ATOM 599 O O . SER A 1 74 ? -8.342 2.066 13.083 1.00 61.38 74 SER A O 1
ATOM 601 N N . MET A 1 75 ? -8.334 3.827 11.730 1.00 68.19 75 MET A N 1
ATOM 602 C CA . MET A 1 75 ? -8.491 3.039 10.485 1.00 68.19 75 MET A CA 1
ATOM 603 C C . MET A 1 75 ? -7.484 3.392 9.378 1.00 68.19 75 MET A C 1
ATOM 605 O O . MET A 1 75 ? -7.687 3.057 8.211 1.00 68.19 75 MET A O 1
ATOM 609 N N . GLY A 1 76 ? -6.369 4.043 9.721 1.00 70.31 76 GLY A N 1
ATOM 610 C CA . GLY A 1 76 ? -5.341 4.429 8.743 1.00 70.31 76 GLY A CA 1
ATOM 611 C C . GLY A 1 76 ? -4.710 3.252 7.981 1.00 70.31 76 GLY A C 1
ATOM 612 O O . GLY A 1 76 ? -4.251 3.428 6.855 1.00 70.31 76 GLY A O 1
ATOM 613 N N . GLY A 1 77 ? -4.738 2.036 8.541 1.00 78.38 77 GLY A N 1
ATOM 614 C CA . GLY A 1 77 ? -4.191 0.836 7.896 1.00 78.38 77 GLY A CA 1
ATOM 615 C C . GLY A 1 77 ? -4.876 0.471 6.574 1.00 78.38 77 GLY A C 1
ATOM 616 O O . GLY A 1 77 ? -4.206 0.022 5.646 1.00 78.38 77 GLY A O 1
ATOM 617 N N . LEU A 1 78 ? -6.180 0.744 6.438 1.00 81.25 78 LEU A N 1
ATOM 618 C CA . LEU A 1 78 ? -6.907 0.520 5.183 1.00 81.25 78 LEU A CA 1
ATOM 619 C C . LEU A 1 78 ? -6.317 1.360 4.044 1.00 81.25 78 LEU A C 1
ATOM 621 O O . LEU A 1 78 ? -6.203 0.907 2.909 1.00 81.25 78 LEU A O 1
ATOM 625 N N . PHE A 1 79 ? -5.898 2.580 4.360 1.00 82.62 79 PHE A N 1
ATOM 626 C CA . PHE A 1 79 ? -5.353 3.503 3.381 1.00 82.62 79 PHE A CA 1
ATOM 627 C C . PHE A 1 79 ? -3.952 3.108 2.908 1.00 82.62 79 PHE A C 1
ATOM 629 O O . PHE A 1 79 ? -3.648 3.194 1.716 1.00 82.62 79 PHE A O 1
ATOM 636 N N . ILE A 1 80 ? -3.125 2.615 3.833 1.00 85.81 80 ILE A N 1
ATOM 637 C CA . ILE A 1 80 ? -1.818 2.038 3.504 1.00 85.81 80 ILE A CA 1
ATOM 638 C C . ILE A 1 80 ? -2.009 0.870 2.532 1.00 85.81 80 ILE A C 1
ATOM 640 O O . ILE A 1 80 ? -1.331 0.810 1.510 1.00 85.81 80 ILE A O 1
ATOM 644 N N . LEU A 1 81 ? -2.979 -0.010 2.797 1.00 88.50 81 LEU A N 1
ATOM 645 C CA . LEU A 1 81 ? -3.284 -1.147 1.928 1.00 88.50 81 LEU A CA 1
ATOM 646 C C . LEU A 1 81 ? -3.769 -0.718 0.542 1.00 88.50 81 LEU A C 1
ATOM 648 O O . LEU A 1 81 ? -3.275 -1.240 -0.452 1.00 88.50 81 LEU A O 1
ATOM 652 N N . ILE A 1 82 ? -4.684 0.251 0.453 1.00 87.38 82 ILE A N 1
ATOM 653 C CA . ILE A 1 82 ? -5.181 0.760 -0.836 1.00 87.38 82 ILE A CA 1
ATOM 654 C C . ILE A 1 82 ? -4.040 1.377 -1.651 1.00 87.38 82 ILE A C 1
ATOM 656 O O . ILE A 1 82 ? -3.906 1.082 -2.840 1.00 87.38 82 ILE A O 1
ATOM 660 N N . SER A 1 83 ? -3.199 2.198 -1.018 1.00 88.44 83 SER A N 1
ATOM 661 C CA . SER A 1 83 ? -2.071 2.863 -1.684 1.00 88.44 83 SER A CA 1
ATOM 662 C C . SER A 1 83 ? -1.024 1.850 -2.156 1.00 88.44 83 SER A C 1
ATOM 664 O O . SER A 1 83 ? -0.532 1.936 -3.283 1.00 88.44 83 SER A O 1
ATOM 666 N N . LEU A 1 84 ? -0.732 0.843 -1.326 1.00 90.38 84 LEU A N 1
ATOM 667 C CA . LEU A 1 84 ? 0.192 -0.242 -1.641 1.00 90.38 84 LEU A CA 1
ATOM 668 C C . LEU A 1 84 ? -0.324 -1.116 -2.786 1.00 90.38 84 LEU A C 1
ATOM 670 O O . LEU A 1 84 ? 0.409 -1.339 -3.746 1.00 90.38 84 LEU A O 1
ATOM 674 N N . ILE A 1 85 ? -1.577 -1.576 -2.724 1.00 89.88 85 ILE A N 1
ATOM 675 C CA . ILE A 1 85 ? -2.173 -2.436 -3.757 1.00 89.88 85 ILE A CA 1
ATOM 676 C C . ILE A 1 85 ? -2.275 -1.678 -5.082 1.00 89.88 85 ILE A C 1
ATOM 678 O O . ILE A 1 85 ? -1.909 -2.217 -6.124 1.00 89.88 85 ILE A O 1
ATOM 682 N N . SER A 1 86 ? -2.697 -0.411 -5.052 1.00 89.00 86 SER A N 1
ATOM 683 C CA . SER A 1 86 ? -2.780 0.423 -6.258 1.00 89.00 86 SER A CA 1
ATOM 684 C C . SER A 1 86 ? -1.406 0.606 -6.904 1.00 89.00 86 SER A C 1
ATOM 686 O O . SER A 1 86 ? -1.257 0.412 -8.111 1.00 89.00 86 SER A O 1
ATOM 688 N N . SER A 1 87 ? -0.374 0.907 -6.107 1.00 90.00 87 SER A N 1
ATOM 689 C CA . SER A 1 87 ? 0.995 1.028 -6.616 1.00 90.00 87 SER A CA 1
ATOM 690 C C . SER A 1 87 ? 1.548 -0.305 -7.137 1.00 90.00 87 SER A C 1
ATOM 692 O O . SER A 1 87 ? 2.161 -0.348 -8.207 1.00 90.00 87 SER A O 1
ATOM 694 N N . ALA A 1 88 ? 1.272 -1.412 -6.441 1.00 87.19 88 ALA A N 1
ATOM 695 C CA . ALA A 1 88 ? 1.651 -2.749 -6.881 1.00 87.19 88 ALA A CA 1
ATOM 696 C C . ALA A 1 88 ? 1.003 -3.095 -8.229 1.00 87.19 88 ALA A C 1
ATOM 698 O O . ALA A 1 88 ? 1.699 -3.518 -9.140 1.00 87.19 88 ALA A O 1
ATOM 699 N N . ILE A 1 89 ? -0.292 -2.836 -8.425 1.00 86.44 89 ILE A N 1
ATOM 700 C CA . ILE A 1 89 ? -0.971 -3.077 -9.711 1.00 86.44 89 ILE A CA 1
ATOM 701 C C . ILE A 1 89 ? -0.393 -2.192 -10.827 1.00 86.44 89 ILE A C 1
ATOM 703 O O . ILE A 1 89 ? -0.300 -2.608 -11.988 1.00 86.44 89 ILE A O 1
ATOM 707 N N . LEU A 1 90 ? 0.016 -0.963 -10.513 1.00 85.75 90 LEU A N 1
ATOM 708 C CA . LEU A 1 90 ? 0.625 -0.068 -11.492 1.00 85.75 90 LEU A CA 1
ATOM 709 C C . LEU A 1 90 ? 1.976 -0.609 -11.974 1.00 85.75 90 LEU A C 1
ATOM 711 O O . LEU A 1 90 ? 2.151 -0.786 -13.187 1.00 85.75 90 LEU A O 1
ATOM 715 N N . TRP A 1 91 ? 2.875 -0.918 -11.038 1.00 85.94 91 TRP A N 1
ATOM 716 C CA . TRP A 1 91 ? 4.287 -1.188 -11.306 1.00 85.94 91 TRP A CA 1
ATOM 717 C C . TRP A 1 91 ? 4.670 -2.662 -11.393 1.00 85.94 91 TRP A C 1
ATOM 719 O O . TRP A 1 91 ? 5.676 -2.964 -12.035 1.00 85.94 91 TRP A O 1
ATOM 729 N N . ALA A 1 92 ? 3.926 -3.580 -10.778 1.00 84.56 92 ALA A N 1
ATOM 730 C CA . ALA A 1 92 ? 4.224 -5.008 -10.806 1.00 84.56 92 ALA A CA 1
ATOM 731 C C . ALA A 1 92 ? 3.842 -5.647 -12.148 1.00 84.56 92 ALA A C 1
ATOM 733 O O . ALA A 1 92 ? 3.088 -5.094 -12.955 1.00 84.56 92 ALA A O 1
ATOM 734 N N . ASP A 1 93 ? 4.431 -6.813 -12.405 1.00 82.50 93 ASP A N 1
ATOM 735 C CA . ASP A 1 93 ? 4.090 -7.616 -13.570 1.00 82.50 93 ASP A CA 1
ATOM 736 C C . ASP A 1 93 ? 2.814 -8.404 -13.268 1.00 82.50 93 ASP A C 1
ATOM 738 O O . ASP A 1 93 ? 2.825 -9.374 -12.515 1.00 82.50 93 ASP A O 1
ATOM 742 N N . ILE A 1 94 ? 1.708 -7.943 -13.848 1.00 81.12 94 ILE A N 1
ATOM 743 C CA . ILE A 1 94 ? 0.373 -8.523 -13.667 1.00 81.12 94 ILE A CA 1
ATOM 744 C C . ILE A 1 94 ? 0.263 -9.911 -14.323 1.00 81.12 94 ILE A C 1
ATOM 746 O O . ILE A 1 94 ? -0.617 -10.693 -13.969 1.00 81.12 94 ILE A O 1
ATOM 750 N N . SER A 1 95 ? 1.163 -10.243 -15.248 1.00 82.06 95 SER A N 1
ATOM 751 C CA . SER A 1 95 ? 1.216 -11.563 -15.885 1.00 82.06 95 SER A CA 1
ATOM 752 C C . SER A 1 95 ? 1.714 -12.637 -14.914 1.00 82.06 95 SER A C 1
ATOM 754 O O . SER A 1 95 ? 1.490 -13.826 -15.128 1.00 82.06 95 SER A O 1
ATOM 756 N N . ASN A 1 96 ? 2.393 -12.231 -13.836 1.00 85.31 96 ASN A N 1
ATOM 757 C CA . ASN A 1 96 ? 2.936 -13.146 -12.849 1.00 85.31 96 ASN A CA 1
ATOM 758 C C . ASN A 1 96 ? 1.882 -13.506 -11.791 1.00 85.31 96 ASN A C 1
ATOM 760 O O . ASN A 1 96 ? 1.451 -12.670 -10.995 1.00 85.31 96 ASN A O 1
ATOM 764 N N . ILE A 1 97 ? 1.524 -14.789 -11.732 1.00 89.56 97 ILE A N 1
ATOM 765 C CA . ILE A 1 97 ? 0.563 -15.324 -10.760 1.00 89.56 97 ILE A CA 1
ATOM 766 C C . ILE A 1 97 ? 0.987 -15.097 -9.298 1.00 89.56 97 ILE A C 1
ATOM 768 O O . ILE A 1 97 ? 0.134 -14.909 -8.433 1.00 89.56 97 ILE A O 1
ATOM 772 N N . LEU A 1 98 ? 2.292 -15.041 -9.009 1.00 90.25 98 LEU A N 1
ATOM 773 C CA . LEU A 1 98 ? 2.808 -14.790 -7.659 1.00 90.25 98 LEU A CA 1
ATOM 774 C C . LEU A 1 98 ? 2.458 -13.382 -7.167 1.00 90.25 98 LEU A C 1
ATOM 776 O O . LEU A 1 98 ? 2.180 -13.198 -5.984 1.00 90.25 98 LEU A O 1
ATOM 780 N N . VAL A 1 99 ? 2.420 -12.392 -8.065 1.00 88.62 99 VAL A N 1
ATOM 781 C CA . VAL A 1 99 ? 2.015 -11.021 -7.718 1.00 88.62 99 VAL A CA 1
ATOM 782 C C . VAL A 1 99 ? 0.557 -11.012 -7.268 1.00 88.62 99 VAL A C 1
ATOM 784 O O . VAL A 1 99 ? 0.232 -10.421 -6.239 1.00 88.62 99 VAL A O 1
ATOM 787 N N . TRP A 1 100 ? -0.311 -11.729 -7.982 1.00 89.81 100 TRP A N 1
ATOM 788 C CA . TRP A 1 100 ? -1.711 -11.882 -7.596 1.00 89.81 100 TRP A CA 1
ATOM 789 C C . TRP A 1 100 ? -1.879 -12.621 -6.274 1.00 89.81 100 TRP A C 1
ATOM 791 O O . TRP A 1 100 ? -2.677 -12.187 -5.447 1.00 89.81 100 TRP A O 1
ATOM 801 N N . ALA A 1 101 ? -1.100 -13.679 -6.035 1.00 91.81 101 ALA A N 1
ATOM 802 C CA . ALA A 1 101 ? -1.121 -14.395 -4.764 1.00 91.81 101 ALA A CA 1
ATOM 803 C C . ALA A 1 101 ? -0.777 -13.465 -3.585 1.00 91.81 101 ALA A C 1
ATOM 805 O O . ALA A 1 101 ? -1.512 -13.420 -2.600 1.00 91.81 101 ALA A O 1
ATOM 806 N N . VAL A 1 102 ? 0.283 -12.658 -3.704 1.00 92.06 102 VAL A N 1
ATOM 807 C CA . VAL A 1 102 ? 0.682 -11.700 -2.658 1.00 92.06 102 VAL A CA 1
ATOM 808 C C . VAL A 1 102 ? -0.372 -10.611 -2.457 1.00 92.06 102 VAL A C 1
ATOM 810 O O . VAL A 1 102 ? -0.693 -10.287 -1.312 1.00 92.06 102 VAL A O 1
ATOM 813 N N . ILE A 1 103 ? -0.945 -10.064 -3.536 1.00 91.06 103 ILE A N 1
ATOM 814 C CA . ILE A 1 103 ? -2.024 -9.068 -3.446 1.00 91.06 103 ILE A CA 1
ATOM 815 C C . ILE A 1 103 ? -3.240 -9.662 -2.732 1.00 9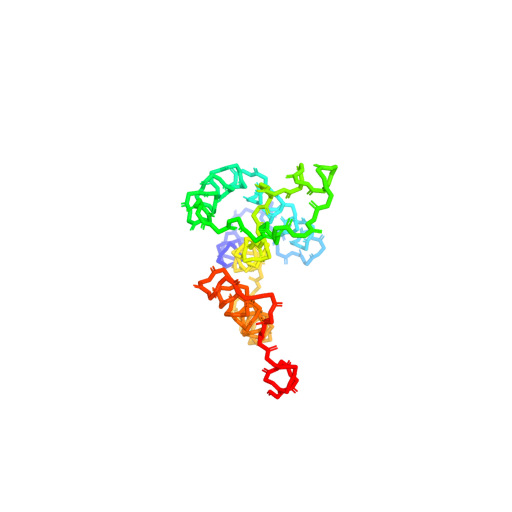1.06 103 ILE A C 1
ATOM 817 O O . ILE A 1 103 ? -3.775 -9.020 -1.832 1.00 91.06 103 ILE A O 1
ATOM 821 N N . LEU A 1 104 ? -3.647 -10.885 -3.081 1.00 92.00 104 LEU A N 1
ATOM 822 C CA . LEU A 1 104 ? -4.787 -11.563 -2.461 1.00 92.00 104 LEU A CA 1
ATOM 823 C C . LEU A 1 104 ? -4.562 -11.822 -0.974 1.00 92.00 104 LEU A C 1
ATOM 825 O O . LEU A 1 104 ? -5.433 -11.506 -0.168 1.00 92.00 104 LEU A O 1
ATOM 829 N N . VAL A 1 105 ? -3.394 -12.343 -0.594 1.00 92.81 105 VAL A N 1
ATOM 830 C CA . VAL A 1 105 ? -3.058 -12.591 0.816 1.00 92.81 105 VAL A CA 1
ATOM 831 C C . VAL A 1 105 ? -3.031 -11.277 1.600 1.00 92.81 105 VAL A C 1
ATOM 833 O O . VAL A 1 105 ? -3.658 -11.168 2.653 1.00 92.81 105 VAL A O 1
ATOM 836 N N . THR A 1 106 ? -2.373 -10.250 1.060 1.00 91.56 106 THR A N 1
ATOM 837 C CA . THR A 1 106 ? -2.279 -8.925 1.692 1.00 91.56 106 THR A CA 1
ATOM 838 C C . THR A 1 106 ? -3.659 -8.286 1.853 1.00 91.56 106 THR A C 1
ATOM 840 O O . THR A 1 106 ? -3.983 -7.765 2.920 1.00 91.56 106 THR A O 1
ATOM 843 N N . ALA A 1 107 ? -4.500 -8.362 0.819 1.00 89.88 107 ALA A N 1
ATOM 844 C CA . ALA A 1 107 ? -5.874 -7.882 0.868 1.00 89.88 107 ALA A CA 1
ATOM 845 C C . ALA A 1 107 ? -6.718 -8.679 1.873 1.00 89.88 107 ALA A C 1
ATOM 847 O O . ALA A 1 107 ? -7.473 -8.077 2.629 1.00 89.88 107 ALA A O 1
ATOM 848 N N . GLY A 1 108 ? -6.554 -10.004 1.943 1.00 89.12 108 GLY A N 1
ATOM 849 C CA . GLY A 1 108 ? -7.253 -10.871 2.894 1.00 89.12 108 GLY A CA 1
ATOM 850 C C . GLY A 1 108 ? -6.974 -10.487 4.348 1.00 89.12 108 GLY A C 1
ATOM 851 O O . GLY A 1 108 ? -7.904 -10.193 5.100 1.00 89.12 108 GLY A O 1
ATOM 852 N N . PHE A 1 109 ? -5.698 -10.383 4.729 1.00 86.94 109 PHE A N 1
ATOM 853 C CA . PHE A 1 109 ? -5.317 -9.899 6.062 1.00 86.94 109 PHE A CA 1
ATOM 854 C C . PHE A 1 109 ? -5.776 -8.458 6.310 1.00 86.94 109 PHE A C 1
ATOM 856 O O . PHE A 1 109 ? -6.199 -8.116 7.417 1.00 86.94 109 PHE A O 1
ATOM 863 N N . GLY A 1 110 ? -5.758 -7.625 5.270 1.00 87.00 110 GLY A N 1
ATOM 864 C CA . GLY A 1 110 ? -6.282 -6.268 5.313 1.00 87.00 110 GLY A CA 1
ATOM 865 C C . GLY A 1 110 ? -7.772 -6.193 5.635 1.00 87.00 110 GLY A C 1
ATOM 866 O O . GLY A 1 110 ? -8.182 -5.398 6.480 1.00 87.00 110 GLY A O 1
ATOM 867 N N . VAL A 1 111 ? -8.581 -7.054 5.017 1.00 85.62 111 VAL A N 1
ATOM 868 C CA . VAL A 1 111 ? -10.020 -7.163 5.285 1.00 85.62 111 VAL A CA 1
ATOM 869 C C . VAL A 1 111 ? -10.267 -7.634 6.714 1.00 85.62 111 VAL A C 1
ATOM 871 O O . VAL A 1 111 ? -11.103 -7.051 7.399 1.00 85.62 111 VAL A O 1
ATOM 874 N N . ILE A 1 112 ? -9.519 -8.627 7.203 1.00 84.19 112 ILE A N 1
ATOM 875 C CA . ILE A 1 112 ? -9.641 -9.101 8.592 1.00 84.19 112 ILE A CA 1
ATOM 876 C C . ILE A 1 112 ? -9.360 -7.957 9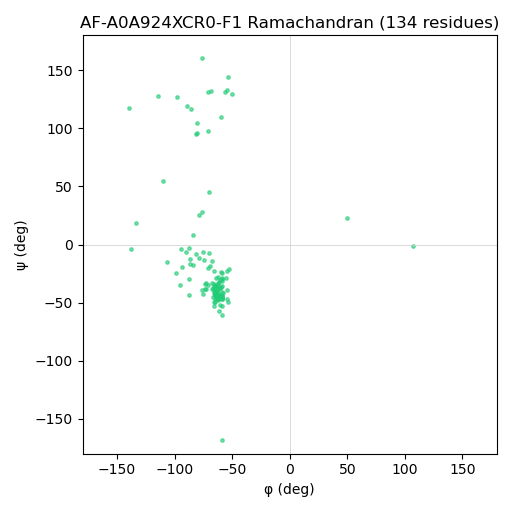.578 1.00 84.19 112 ILE A C 1
ATOM 878 O O . ILE A 1 112 ? -10.145 -7.727 10.501 1.00 84.19 112 ILE A O 1
ATOM 882 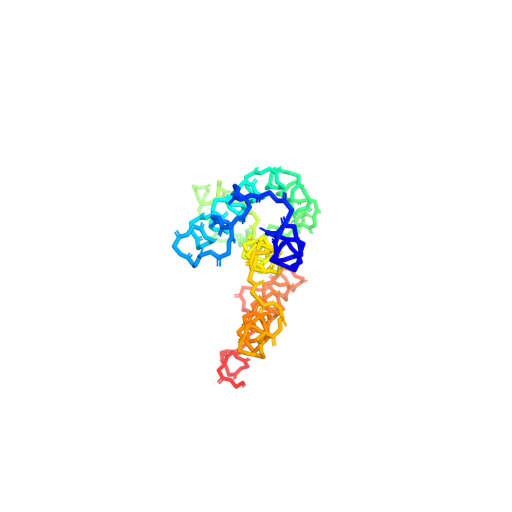N N . GLY A 1 113 ? -8.280 -7.199 9.356 1.00 81.62 113 GLY A N 1
ATOM 883 C CA . GLY A 1 113 ? -7.949 -6.021 10.161 1.00 81.62 113 GLY A CA 1
ATOM 884 C C . GLY A 1 113 ? -9.031 -4.939 10.100 1.00 81.62 113 GLY A C 1
ATOM 885 O O . GLY A 1 113 ? -9.445 -4.417 11.134 1.00 81.62 113 GLY A O 1
ATOM 886 N N . PHE A 1 114 ? -9.558 -4.660 8.905 1.00 81.44 114 PHE A N 1
ATOM 887 C CA . PHE A 1 114 ? -10.637 -3.691 8.718 1.00 81.44 114 PHE A CA 1
ATOM 888 C C . PHE A 1 114 ? -11.925 -4.104 9.440 1.00 81.44 114 PHE A C 1
ATOM 890 O O . PHE A 1 114 ? -12.556 -3.274 10.090 1.00 81.44 114 PHE A O 1
ATOM 897 N N . VAL A 1 115 ? -12.310 -5.382 9.377 1.00 79.94 115 VAL A N 1
ATOM 898 C CA . VAL A 1 115 ? -13.500 -5.898 10.068 1.00 79.94 115 VAL A CA 1
ATOM 899 C C . VAL A 1 115 ? -13.339 -5.815 11.591 1.00 79.94 115 VAL A C 1
ATOM 901 O O . VAL A 1 115 ? -14.314 -5.496 12.278 1.00 79.94 115 VAL A O 1
ATOM 904 N N . ASP A 1 116 ? -12.137 -6.053 12.129 1.00 76.50 116 ASP A N 1
ATOM 905 C CA . ASP A 1 116 ? -11.836 -5.873 13.559 1.00 76.50 116 ASP A CA 1
ATOM 906 C C . ASP A 1 116 ? -12.049 -4.421 13.997 1.00 76.50 116 ASP A C 1
ATOM 908 O O . ASP A 1 116 ? -12.805 -4.147 14.935 1.00 76.50 116 ASP A O 1
ATOM 912 N N . ASP A 1 117 ? -11.440 -3.477 13.280 1.00 73.50 117 ASP A N 1
ATOM 913 C CA . ASP A 1 117 ? -11.521 -2.060 13.629 1.00 73.50 117 ASP A CA 1
ATOM 914 C C . ASP A 1 117 ? -12.918 -1.482 13.373 1.00 73.50 117 ASP A C 1
ATOM 916 O O . ASP A 1 117 ? -13.418 -0.695 14.178 1.00 73.50 117 ASP A O 1
ATOM 920 N N . TRP A 1 118 ? -13.624 -1.941 12.335 1.00 72.31 118 TRP A N 1
ATOM 921 C CA . TRP A 1 118 ? -15.017 -1.562 12.085 1.00 72.31 118 TRP A CA 1
ATOM 922 C C . TRP A 1 118 ? -15.955 -2.043 13.190 1.00 72.31 118 TRP A C 1
ATOM 924 O O . TRP A 1 118 ? -16.844 -1.307 13.625 1.00 72.31 118 TRP A O 1
ATOM 934 N N . ARG A 1 119 ? -15.753 -3.267 13.695 1.00 68.69 119 ARG A N 1
ATOM 935 C CA . ARG A 1 119 ? -16.543 -3.793 14.815 1.00 68.69 119 ARG A CA 1
ATOM 936 C C . ARG A 1 119 ? -16.306 -3.006 16.101 1.00 68.69 119 ARG A C 1
ATOM 938 O O . ARG A 1 119 ? -17.294 -2.702 16.769 1.00 68.69 119 ARG A O 1
ATOM 945 N N . LYS A 1 120 ? -15.060 -2.634 16.418 1.00 64.06 120 LYS A N 1
ATOM 946 C CA . LYS A 1 120 ? -14.745 -1.775 17.579 1.00 64.06 120 LYS A CA 1
ATOM 947 C C . LYS A 1 120 ? -15.453 -0.427 17.480 1.00 64.06 120 LYS A C 1
ATOM 949 O O . LYS A 1 120 ? -16.073 0.015 18.444 1.00 64.06 120 LYS A O 1
ATOM 954 N N . VAL A 1 121 ? -15.426 0.184 16.294 1.00 65.81 121 VAL A N 1
ATOM 955 C CA . VAL A 1 121 ? -16.059 1.486 16.055 1.00 65.81 121 VAL A CA 1
ATOM 956 C C . VAL A 1 121 ? -17.585 1.398 16.169 1.00 65.81 121 VAL A C 1
ATOM 958 O O . VAL A 1 121 ? -18.202 2.211 16.852 1.00 65.81 121 VAL A O 1
ATOM 961 N N . LYS A 1 122 ? -18.212 0.376 15.572 1.00 63.56 122 LYS A N 1
ATOM 962 C CA . LYS A 1 122 ? -19.677 0.226 15.575 1.00 63.56 122 LYS A CA 1
ATOM 963 C C . LYS A 1 122 ? -20.251 -0.206 16.929 1.00 63.56 122 LYS A C 1
ATOM 965 O O . LYS A 1 122 ? -21.366 0.186 17.256 1.00 63.56 122 L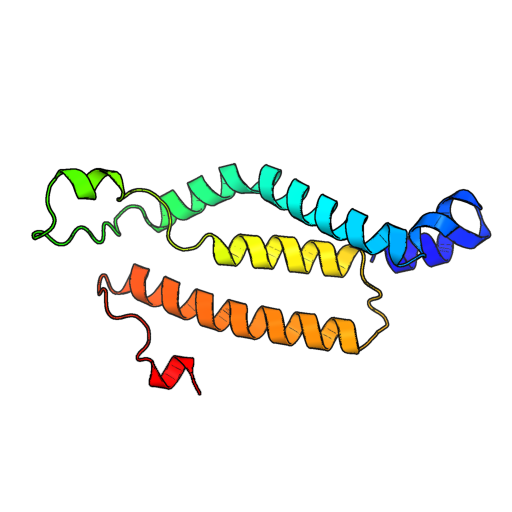YS A O 1
ATOM 970 N N . LYS A 1 123 ? -19.538 -1.034 17.703 1.00 58.19 123 LYS A N 1
ATOM 971 C CA . LYS A 1 123 ? -20.053 -1.587 18.970 1.00 58.19 123 LYS A CA 1
ATOM 972 C C . LYS A 1 123 ? -19.748 -0.743 20.211 1.00 58.19 123 LYS A C 1
ATOM 974 O O . LYS A 1 123 ? -20.263 -1.089 21.266 1.00 58.19 123 LYS A O 1
ATOM 979 N N . ARG A 1 124 ? -18.948 0.334 20.112 1.00 55.62 124 ARG A N 1
ATOM 980 C CA . ARG A 1 124 ? -18.495 1.154 21.264 1.00 55.62 124 ARG A CA 1
ATOM 981 C C . ARG A 1 124 ? -17.900 0.329 22.419 1.00 55.62 124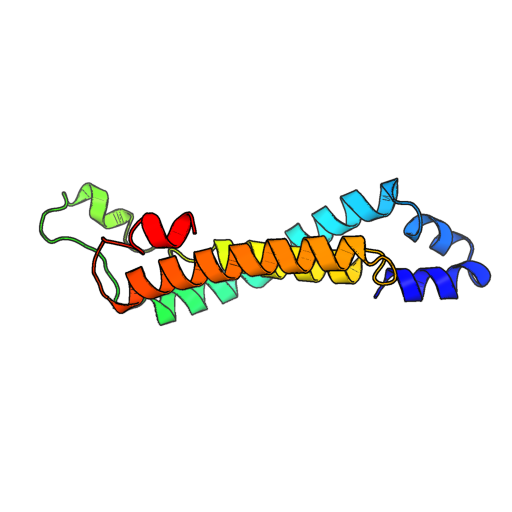 ARG A C 1
ATOM 983 O O . ARG A 1 124 ? -17.850 0.788 23.554 1.00 55.62 124 ARG A O 1
ATOM 990 N N . ASP A 1 125 ? -17.433 -0.880 22.129 1.00 53.31 125 ASP A N 1
ATOM 991 C CA . ASP A 1 125 ? -16.884 -1.809 23.108 1.00 53.31 125 ASP A CA 1
ATOM 992 C C . ASP A 1 125 ? -15.398 -1.997 22.791 1.00 53.31 125 ASP A C 1
ATOM 994 O O . ASP A 1 125 ? -15.021 -2.264 21.647 1.00 53.31 125 ASP A O 1
ATOM 998 N N . SER A 1 126 ? -14.530 -1.819 23.791 1.00 50.47 126 SER A N 1
ATOM 999 C CA . SER A 1 126 ? -13.075 -1.925 23.613 1.00 50.47 126 SER A CA 1
ATOM 1000 C C . SER A 1 126 ? -12.620 -3.367 23.364 1.00 50.47 126 SER A C 1
ATOM 1002 O O . SER A 1 126 ? -11.442 -3.613 23.104 1.00 50.47 126 SER A O 1
ATOM 1004 N N . LYS A 1 127 ? -13.533 -4.335 23.486 1.00 49.44 127 LYS A N 1
ATOM 1005 C CA . LYS A 1 127 ? -13.308 -5.730 23.123 1.00 49.44 127 LYS A CA 1
ATOM 1006 C C . LYS A 1 127 ? -13.470 -5.863 21.605 1.00 49.44 127 LYS A C 1
ATOM 1008 O O . LYS A 1 127 ? -14.579 -5.980 21.093 1.00 49.44 127 LYS A O 1
ATOM 1013 N N . GLY A 1 128 ? -12.348 -5.812 20.883 1.00 52.34 128 GLY A N 1
ATOM 1014 C CA . GLY A 1 128 ? -12.292 -6.180 19.461 1.00 52.34 128 GLY A CA 1
ATOM 1015 C C . GLY A 1 128 ? -12.727 -7.631 19.202 1.00 52.34 128 GLY A C 1
ATOM 1016 O O . GLY A 1 128 ? -13.255 -8.311 20.083 1.00 52.34 128 GLY A O 1
ATOM 1017 N N . LEU A 1 129 ? -12.496 -8.142 17.991 1.00 52.81 129 LEU A N 1
ATOM 1018 C CA . LEU A 1 129 ? -12.672 -9.566 17.683 1.00 52.81 129 LEU A CA 1
ATOM 1019 C C . LEU A 1 129 ? -11.951 -10.425 18.733 1.00 52.81 129 LEU A C 1
ATOM 1021 O O . LEU A 1 129 ? -10.777 -10.203 19.033 1.00 52.81 129 LEU A O 1
ATOM 1025 N N . ALA A 1 130 ? -12.656 -11.412 19.298 1.00 53.78 130 ALA A N 1
ATOM 1026 C CA . ALA A 1 130 ? -12.043 -12.349 20.232 1.00 53.78 130 ALA A CA 1
ATOM 1027 C C . ALA A 1 130 ? -10.843 -13.013 19.544 1.00 53.78 130 ALA A C 1
ATOM 1029 O O . ALA A 1 130 ? -10.987 -13.489 18.420 1.00 53.78 130 ALA A O 1
ATOM 1030 N N . GLY A 1 131 ? -9.680 -13.053 20.208 1.00 55.62 131 GLY A N 1
ATOM 1031 C CA . GLY A 1 131 ? -8.397 -13.456 19.604 1.00 55.62 131 GLY A CA 1
ATOM 1032 C C . GLY A 1 131 ? -8.413 -14.806 18.876 1.00 55.62 131 GLY A C 1
ATOM 1033 O O . GLY A 1 131 ? -7.626 -15.012 17.960 1.00 55.62 131 GLY A O 1
ATOM 1034 N N . ARG A 1 132 ? -9.374 -15.682 19.199 1.00 55.34 132 ARG A N 1
ATOM 1035 C CA . ARG A 1 132 ? -9.630 -16.942 18.486 1.00 55.34 132 ARG A CA 1
ATOM 1036 C C . ARG A 1 132 ? -10.003 -16.732 17.011 1.00 55.34 132 ARG A C 1
ATOM 1038 O O . ARG A 1 132 ? -9.537 -17.482 16.179 1.00 55.34 132 ARG A O 1
ATOM 1045 N N . TRP A 1 133 ? -10.766 -15.690 16.680 1.00 55.88 133 TRP A N 1
ATOM 1046 C CA . TRP A 1 133 ? -11.132 -15.340 15.297 1.00 55.88 133 TRP A CA 1
ATOM 1047 C C . TRP A 1 133 ? -10.046 -14.556 14.553 1.00 55.88 133 TRP A C 1
ATOM 1049 O O . TRP A 1 133 ? -10.203 -14.268 13.376 1.00 55.88 133 TRP A O 1
ATOM 1059 N N . LYS A 1 134 ? -8.989 -14.129 15.254 1.00 53.69 134 LYS A N 1
ATOM 1060 C CA . LYS A 1 134 ? -7.854 -13.418 14.652 1.00 53.69 134 LYS A CA 1
ATOM 1061 C C . LYS A 1 134 ? -6.722 -14.371 14.256 1.00 53.69 134 LYS A C 1
ATOM 1063 O O . LYS A 1 134 ? -5.856 -13.982 13.482 1.00 53.69 134 LYS A O 1
ATOM 1068 N N . LEU A 1 135 ? -6.717 -15.573 14.836 1.00 56.44 135 LEU A N 1
ATOM 1069 C CA . LEU A 1 135 ? -5.697 -16.611 14.661 1.00 56.44 135 LEU A CA 1
ATOM 1070 C C . LEU A 1 135 ? -6.164 -17.792 13.797 1.00 56.44 135 LEU A C 1
ATOM 1072 O O . LEU A 1 135 ? -5.323 -18.582 13.381 1.00 56.44 135 LEU A O 1
ATOM 1076 N N . ILE A 1 136 ? -7.474 -17.921 13.572 1.00 51.38 136 ILE A N 1
ATOM 1077 C CA . ILE A 1 136 ? -8.106 -18.914 12.689 1.00 51.38 136 ILE A CA 1
ATOM 1078 C C . ILE A 1 136 ? -8.516 -18.192 11.411 1.00 51.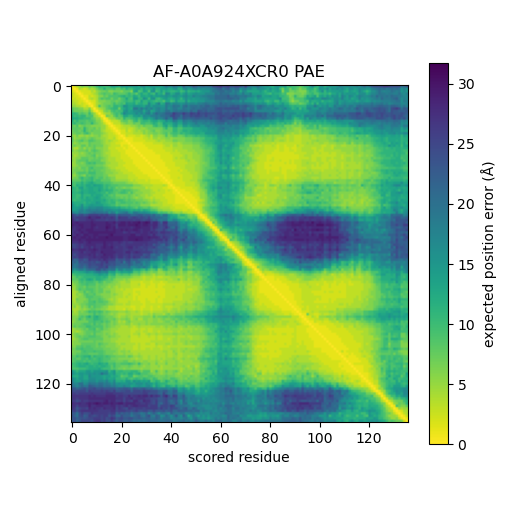38 136 ILE A C 1
ATOM 1080 O O . ILE A 1 136 ? -8.244 -18.737 10.323 1.00 51.38 136 ILE A O 1
#

Secondary structure (DSSP, 8-state):
-HHHHHHHHTTT-GGGGGGGSHHHHHHHHHHHHHHHHHHHHHHHHHHHHHHHTT-----TTS-HHHHTTTTS-TTHHHHHHHHHHHHHHHHS-TT-HHHHHHHHHHHHHHHHHHHHHHHHHHH--S--S-THHHH-

Foldseek 3Di:
DQLVVLVVCCVVDVVSVQLNDPVNLVVVLVVQLVVQCVVCVVVVLVVLQVVLVVLQLPDPPDPPVCVVVRRGRPQCLLSSLVSNLVSLVNRPDPVDVVSVVVNVVSVVLSVVVNQQSVCCSVVSDPDTPDVVSVVD

pLDDT: mean 72.64, std 15.22, range [45.66, 93.19]

Radius of gyration: 20.03 Å; Cα contacts (8 Å, |Δi|>4): 99; chains: 1; bounding box: 36×34×64 Å

Mean predicted aligned error: 11.27 Å

Solvent-accessible surface area (backbone atoms only — not comparable to full-atom values): 7839 Å² total; per-residue (Å²): 71,53,38,62,52,35,63,64,42,31,86,79,39,73,78,37,48,57,66,72,39,62,85,49,30,55,58,50,27,53,51,48,20,50,51,50,37,67,68,49,42,64,65,48,49,54,51,45,43,64,72,44,63,88,55,69,84,67,58,91,87,57,60,76,83,62,58,79,63,70,76,72,66,87,59,62,66,61,54,54,50,52,26,46,51,51,23,44,52,36,50,37,60,81,88,39,67,67,54,52,50,52,51,50,52,52,48,51,57,49,51,55,54,49,53,32,46,50,48,28,56,75,63,76,39,95,72,49,70,60,67,68,75,76,76,107